Protein AF-A0A7J3ELY0-F1 (afdb_monomer_lite)

Secondary structure (DSSP, 8-state):
---S----EEEEEEEETTEEEEEEEETTT-PEEPTTTS-HHHHS-SSSPPP-SPPSS-EESSHHHHHHHHHHHHS-TTS--------------------

pLDDT: mean 81.18, std 20.11, range [32.66, 97.5]

Foldseek 3Di:
DDPDDFFAWEWDWDQDPNDIDIWIAGPVQRKTDAVVVDVRCQAHNPDDGHDGDDDPDDIHNDPVRSVVVVVVVVDPPPDDDDDDDDDDDDDDDDDDDDD

Structure (mmCIF, N/CA/C/O backbone):
data_AF-A0A7J3ELY0-F1
#
_entry.id   AF-A0A7J3ELY0-F1
#
loop_
_atom_site.group_PDB
_atom_site.id
_atom_site.type_symbol
_atom_site.label_atom_id
_atom_site.label_alt_id
_atom_site.label_comp_id
_atom_site.label_asym_id
_atom_site.label_entity_id
_atom_site.label_seq_id
_atom_site.pdbx_PDB_ins_code
_atom_site.Cartn_x
_atom_site.Cartn_y
_atom_site.Cartn_z
_atom_site.occupancy
_atom_site.B_iso_or_equiv
_atom_site.auth_seq_id
_atom_site.auth_comp_id
_atom_site.auth_asym_id
_atom_site.auth_atom_id
_atom_site.pdbx_PDB_model_num
ATOM 1 N N . MET A 1 1 ? -7.434 11.953 25.163 1.00 47.00 1 MET A N 1
ATOM 2 C CA . MET A 1 1 ? -7.489 11.329 23.825 1.00 47.00 1 MET A CA 1
ATOM 3 C C . MET A 1 1 ? -6.781 12.276 22.882 1.00 47.00 1 MET A C 1
ATOM 5 O O . MET A 1 1 ? -7.169 13.436 22.837 1.00 47.00 1 MET A O 1
ATOM 9 N N . SER A 1 2 ? -5.698 11.841 22.242 1.00 56.28 2 SER A N 1
A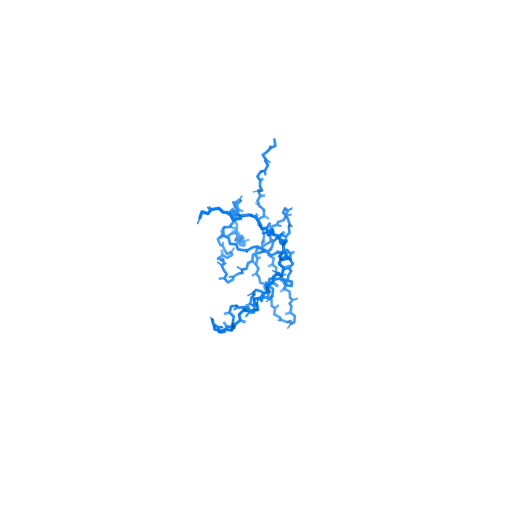TOM 10 C CA . SER A 1 2 ? -5.098 12.628 21.165 1.00 56.28 2 SER A CA 1
ATOM 11 C C . SER A 1 2 ? -5.997 12.441 19.929 1.00 56.28 2 SER A C 1
ATOM 13 O O . SER A 1 2 ? -6.494 11.341 19.700 1.00 56.28 2 SER A O 1
ATOM 15 N N . LEU A 1 3 ? -6.299 13.515 19.196 1.00 75.62 3 LEU A N 1
ATOM 16 C CA . LEU A 1 3 ? -7.091 13.469 17.953 1.00 75.62 3 LEU A CA 1
ATOM 17 C C . LEU A 1 3 ? -6.220 13.089 16.741 1.00 75.62 3 LEU A C 1
ATOM 19 O O . LEU A 1 3 ? -6.620 13.289 15.597 1.00 75.62 3 LEU A O 1
ATOM 23 N N . PHE A 1 4 ? -5.004 12.598 16.988 1.00 83.50 4 PHE A N 1
ATOM 24 C CA . PHE A 1 4 ? -4.037 12.295 15.948 1.00 83.50 4 PHE A CA 1
ATOM 25 C C . PHE A 1 4 ? -4.172 10.838 15.523 1.00 83.50 4 PHE A C 1
ATOM 27 O O . PHE A 1 4 ? -4.379 9.944 16.343 1.00 83.50 4 PHE A O 1
ATOM 34 N N . TRP A 1 5 ? -4.069 10.605 14.219 1.00 89.75 5 TRP A N 1
ATOM 35 C CA . TRP A 1 5 ? -4.062 9.260 13.670 1.00 89.75 5 TRP A CA 1
ATOM 36 C C . TRP A 1 5 ? -2.735 8.563 14.004 1.00 89.75 5 TRP A C 1
ATOM 38 O O . TRP A 1 5 ? -1.661 9.051 13.655 1.00 89.75 5 TRP A O 1
ATOM 48 N N . GLU A 1 6 ? -2.827 7.418 14.681 1.00 91.25 6 GLU A N 1
ATOM 49 C CA . GLU A 1 6 ? -1.697 6.568 15.068 1.00 91.25 6 GLU A CA 1
ATOM 50 C C . GLU A 1 6 ? -1.734 5.258 14.259 1.00 91.25 6 GLU A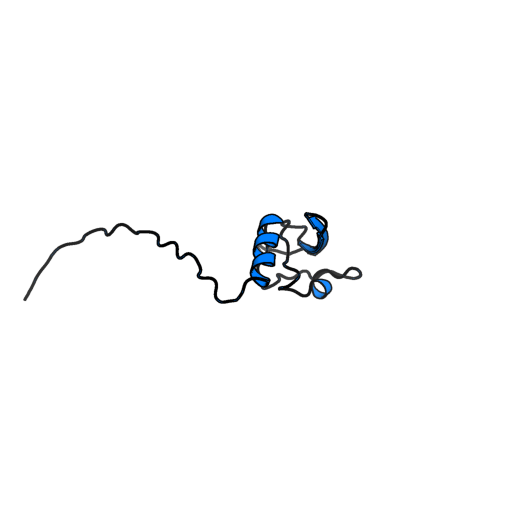 C 1
ATOM 52 O O . GLU A 1 6 ? -2.414 4.304 14.659 1.00 91.25 6 GLU A O 1
ATOM 57 N N . PRO A 1 7 ? -1.045 5.186 13.105 1.00 92.38 7 PRO A N 1
ATOM 58 C CA . PRO A 1 7 ? -1.120 4.025 12.231 1.00 92.38 7 PRO A CA 1
ATOM 59 C C . PRO A 1 7 ? -0.459 2.786 12.837 1.00 92.38 7 PRO A C 1
ATOM 61 O O . PRO A 1 7 ? 0.530 2.849 13.573 1.00 92.38 7 PRO A O 1
ATOM 64 N N . ARG A 1 8 ? -0.987 1.622 12.459 1.00 94.56 8 ARG A N 1
ATOM 65 C CA . ARG A 1 8 ? -0.500 0.295 12.839 1.00 94.56 8 ARG A CA 1
ATOM 66 C C . ARG A 1 8 ? -0.280 -0.547 11.593 1.00 94.56 8 ARG A C 1
ATOM 68 O O . ARG A 1 8 ? -1.137 -1.350 11.215 1.00 94.56 8 ARG A O 1
ATOM 75 N N . TRP A 1 9 ? 0.868 -0.346 10.957 1.00 96.06 9 TRP A N 1
ATOM 76 C CA . TRP A 1 9 ? 1.219 -1.027 9.717 1.00 96.06 9 TRP A CA 1
ATOM 77 C C . TRP A 1 9 ? 1.470 -2.524 9.933 1.00 96.06 9 TRP A C 1
ATOM 79 O O . TRP A 1 9 ? 2.118 -2.927 10.896 1.00 96.06 9 TRP A O 1
ATOM 89 N N . ARG A 1 10 ? 0.981 -3.351 9.009 1.00 95.44 10 ARG A N 1
ATOM 90 C CA . ARG A 1 10 ? 1.316 -4.774 8.893 1.00 95.44 10 ARG A CA 1
ATOM 91 C C . ARG A 1 10 ? 1.566 -5.131 7.436 1.00 95.44 10 ARG A C 1
ATOM 93 O O . ARG A 1 10 ? 0.960 -4.540 6.544 1.00 95.44 10 ARG A O 1
ATOM 100 N N . ARG A 1 11 ? 2.361 -6.170 7.195 1.00 96.12 11 ARG A N 1
ATOM 101 C CA . ARG A 1 11 ? 2.532 -6.720 5.849 1.00 96.12 11 ARG A CA 1
ATOM 102 C C . ARG A 1 11 ? 1.278 -7.457 5.381 1.00 96.12 11 ARG A C 1
ATOM 104 O O . ARG A 1 11 ? 0.709 -8.267 6.114 1.00 96.12 11 ARG A O 1
ATOM 111 N N . ALA A 1 12 ? 0.845 -7.170 4.163 1.00 94.94 12 ALA A N 1
ATOM 112 C CA . ALA A 1 12 ? -0.296 -7.797 3.519 1.00 94.94 12 ALA A CA 1
ATOM 113 C C . ALA A 1 12 ? 0.062 -8.174 2.079 1.00 94.94 12 ALA A C 1
ATOM 115 O O . ALA A 1 12 ? 0.759 -7.430 1.389 1.00 94.94 12 ALA A O 1
ATOM 116 N N . SER A 1 13 ? -0.430 -9.326 1.634 1.00 95.44 13 SER A N 1
ATOM 117 C CA . SER A 1 13 ? -0.300 -9.791 0.259 1.00 95.44 13 SER A CA 1
ATOM 118 C C . SER A 1 13 ? -1.681 -9.978 -0.358 1.00 95.44 13 SER A C 1
ATOM 120 O O . SER A 1 13 ? -2.585 -10.547 0.254 1.00 95.44 13 SER A O 1
ATOM 122 N N . PHE A 1 14 ? -1.842 -9.486 -1.581 1.00 94.75 14 PHE A N 1
ATOM 123 C CA . PHE A 1 14 ? -3.079 -9.573 -2.347 1.00 94.75 14 PHE A CA 1
ATOM 124 C C . PHE A 1 14 ? -2.791 -10.269 -3.670 1.00 94.75 14 PHE A C 1
ATOM 126 O O . PHE A 1 14 ? -1.835 -9.913 -4.351 1.00 94.75 14 PHE A O 1
ATOM 133 N N . ASN A 1 15 ? -3.606 -11.256 -4.035 1.00 94.50 15 ASN A N 1
ATOM 134 C CA . ASN A 1 15 ? -3.536 -11.891 -5.347 1.00 94.50 15 ASN A CA 1
ATOM 135 C C . ASN A 1 15 ? -4.597 -11.259 -6.251 1.00 94.50 15 ASN A C 1
ATOM 137 O O . ASN A 1 15 ? -5.788 -11.352 -5.956 1.00 94.50 15 ASN A O 1
ATOM 141 N N . VAL A 1 16 ? -4.154 -10.602 -7.319 1.00 90.94 16 VAL A N 1
ATOM 142 C CA . VAL A 1 16 ? -5.015 -9.971 -8.322 1.00 90.94 16 VAL A CA 1
ATOM 143 C C . VAL A 1 16 ? -4.598 -10.498 -9.683 1.00 90.94 16 VAL A C 1
ATOM 145 O O . VAL A 1 16 ? -3.461 -10.286 -10.097 1.00 90.94 16 VAL A O 1
ATOM 148 N N . ASP A 1 17 ? -5.502 -11.200 -10.365 1.00 88.69 17 ASP A N 1
ATOM 149 C CA . ASP A 1 17 ? -5.284 -11.735 -11.716 1.00 88.69 17 ASP A CA 1
ATOM 150 C C . ASP A 1 17 ? -3.973 -12.541 -11.868 1.00 88.69 17 ASP A C 1
ATOM 152 O O . ASP A 1 17 ? -3.310 -12.505 -12.903 1.00 88.69 17 ASP A O 1
ATOM 156 N N . GLY A 1 18 ? -3.573 -13.266 -10.814 1.00 89.81 18 GLY A N 1
ATOM 157 C CA . GLY A 1 18 ? -2.349 -14.076 -10.788 1.00 89.81 18 GLY A CA 1
ATOM 158 C C . GLY A 1 18 ? -1.078 -13.319 -10.388 1.00 89.81 18 GLY A C 1
ATOM 159 O O . GLY A 1 18 ? -0.019 -13.935 -10.271 1.00 89.81 18 GLY A O 1
ATOM 160 N N . VAL A 1 19 ? -1.163 -12.012 -10.129 1.00 88.50 19 VAL A N 1
ATOM 161 C CA . VAL A 1 19 ? -0.061 -11.190 -9.618 1.00 88.50 19 VAL A CA 1
ATOM 162 C C . VAL A 1 19 ? -0.205 -11.022 -8.110 1.00 88.50 19 VAL A C 1
ATOM 164 O O . VAL A 1 19 ? -1.253 -10.612 -7.610 1.00 88.50 19 VAL A O 1
ATOM 167 N N . ILE A 1 20 ? 0.868 -11.313 -7.373 1.00 93.94 20 ILE A N 1
ATOM 168 C CA . ILE A 1 20 ? 0.923 -11.093 -5.926 1.00 93.94 20 ILE A CA 1
ATOM 169 C C . ILE A 1 20 ? 1.483 -9.697 -5.663 1.00 93.94 20 ILE A C 1
ATOM 171 O O . ILE A 1 20 ? 2.634 -9.407 -5.985 1.00 93.94 20 ILE A O 1
ATOM 175 N N . ILE A 1 21 ? 0.671 -8.846 -5.047 1.00 94.06 21 ILE A N 1
ATOM 176 C CA . ILE A 1 21 ? 1.056 -7.512 -4.594 1.00 94.06 21 ILE A CA 1
ATOM 177 C C . ILE A 1 21 ? 1.295 -7.586 -3.093 1.00 94.06 21 ILE A C 1
ATOM 179 O O . ILE A 1 21 ? 0.358 -7.794 -2.323 1.00 94.06 21 ILE A O 1
ATOM 183 N N . GLU A 1 22 ? 2.545 -7.408 -2.680 1.00 95.75 22 GLU A N 1
ATOM 184 C CA . GLU A 1 22 ? 2.909 -7.257 -1.273 1.00 95.75 22 GLU A CA 1
ATOM 185 C C . GLU A 1 22 ? 3.018 -5.771 -0.917 1.00 95.75 22 GLU A C 1
ATOM 187 O O . GLU A 1 22 ? 3.673 -5.001 -1.619 1.00 95.75 22 GLU A O 1
ATOM 192 N N . THR A 1 23 ? 2.356 -5.356 0.161 1.00 96.38 23 THR A N 1
ATOM 193 C CA . THR A 1 23 ? 2.384 -3.975 0.653 1.00 96.38 23 THR A CA 1
ATOM 194 C C . THR A 1 23 ? 2.116 -3.896 2.162 1.00 96.38 23 THR A C 1
ATOM 196 O O . THR A 1 23 ? 1.895 -4.911 2.825 1.00 96.38 23 THR A O 1
ATOM 199 N N . CYS A 1 24 ? 2.139 -2.687 2.720 1.00 96.69 24 CYS A N 1
ATOM 200 C CA . CYS A 1 24 ? 1.732 -2.399 4.088 1.00 96.69 24 CYS A CA 1
ATOM 201 C C . CYS A 1 24 ? 0.256 -1.979 4.155 1.00 96.69 24 CYS A C 1
ATOM 203 O O . CYS A 1 24 ? -0.199 -1.141 3.375 1.00 96.69 24 CYS A O 1
ATOM 205 N N . LEU A 1 25 ? -0.462 -2.537 5.127 1.00 96.50 25 LEU A N 1
ATOM 206 C CA . LEU A 1 25 ? -1.835 -2.206 5.505 1.00 96.50 25 LEU A CA 1
ATOM 207 C C . LEU A 1 25 ? -1.824 -1.593 6.906 1.00 96.50 25 LEU A C 1
ATOM 209 O O . LEU A 1 25 ? -1.306 -2.217 7.833 1.00 96.50 25 LEU A O 1
ATOM 213 N N . ASP A 1 26 ? -2.415 -0.418 7.087 1.00 96.19 26 ASP A N 1
ATOM 214 C CA . ASP A 1 26 ? -2.703 0.113 8.416 1.00 96.19 26 ASP A CA 1
ATOM 215 C C . ASP A 1 26 ? -3.920 -0.607 8.997 1.00 96.19 26 ASP A C 1
ATOM 217 O O . ASP A 1 26 ? -5.037 -0.462 8.517 1.00 96.19 26 ASP A O 1
ATOM 221 N N . THR A 1 27 ? -3.723 -1.363 10.069 1.00 94.44 27 THR A N 1
ATOM 222 C CA . THR A 1 27 ? -4.795 -2.116 10.733 1.00 94.44 27 THR A CA 1
ATOM 223 C C . THR A 1 27 ? -5.798 -1.242 11.490 1.00 94.44 27 THR A C 1
ATOM 225 O O . THR A 1 27 ? -6.857 -1.742 11.863 1.00 94.44 27 THR A O 1
ATOM 228 N N . SER A 1 28 ? -5.502 0.042 11.719 1.00 93.44 28 SER A N 1
ATOM 229 C CA . SER A 1 28 ? -6.428 0.967 12.386 1.00 93.44 28 SER A CA 1
ATOM 230 C C . SER A 1 28 ? -7.465 1.578 11.436 1.00 93.44 28 SER A C 1
ATOM 232 O O . SER A 1 28 ? -8.605 1.795 11.840 1.00 93.44 28 SER A O 1
ATOM 234 N N . THR A 1 29 ? -7.099 1.799 10.170 1.00 94.06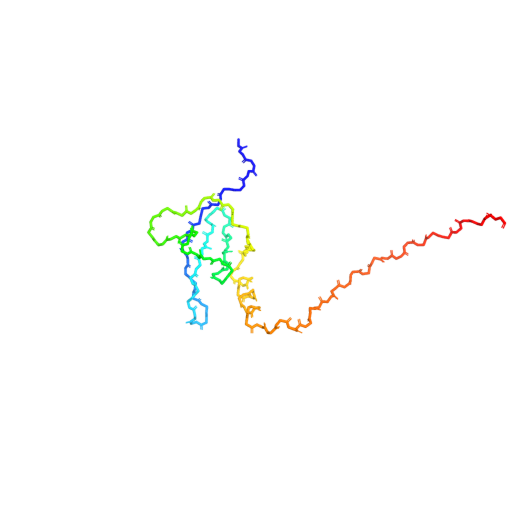 29 THR A N 1
ATOM 235 C CA . THR A 1 29 ? -7.954 2.451 9.158 1.00 94.06 29 THR A CA 1
ATOM 236 C C . THR A 1 29 ? -8.223 1.592 7.921 1.00 94.06 29 THR A C 1
ATOM 238 O O . THR A 1 29 ? -9.068 1.944 7.104 1.00 94.06 29 THR A O 1
ATOM 241 N N . ASN A 1 30 ? -7.528 0.462 7.779 1.00 94.94 30 ASN A N 1
ATOM 242 C CA . ASN A 1 30 ? -7.446 -0.366 6.572 1.00 94.94 30 ASN A CA 1
ATOM 243 C C . ASN A 1 30 ? -6.865 0.341 5.336 1.00 94.94 30 ASN A C 1
ATOM 245 O O . ASN A 1 30 ? -7.052 -0.125 4.214 1.00 94.94 30 ASN A O 1
ATOM 249 N N . LEU A 1 31 ? -6.119 1.431 5.527 1.00 96.69 31 LEU A N 1
ATOM 250 C CA . LEU A 1 31 ? -5.427 2.108 4.436 1.00 96.69 31 LEU A CA 1
ATOM 251 C C . LEU A 1 31 ? -4.219 1.301 3.946 1.00 96.69 31 LEU A C 1
ATOM 253 O O . LEU A 1 31 ? -3.457 0.732 4.728 1.00 96.69 31 LEU A O 1
ATOM 257 N N . LEU A 1 32 ? -4.027 1.288 2.632 1.00 97.50 32 LEU A N 1
ATOM 258 C CA . LEU A 1 32 ? -2.941 0.603 1.942 1.00 97.50 32 LEU A CA 1
ATOM 259 C C . LEU A 1 32 ? -1.871 1.592 1.485 1.00 97.50 32 LEU A C 1
ATOM 261 O O . LEU A 1 32 ? -2.172 2.716 1.080 1.00 97.50 32 LEU A O 1
ATOM 265 N N . LEU A 1 33 ? -0.621 1.136 1.478 1.00 96.81 33 LEU A N 1
ATOM 266 C CA . LEU A 1 33 ? 0.501 1.855 0.883 1.00 96.81 33 LEU A CA 1
ATOM 267 C C . LEU A 1 33 ? 0.774 1.393 -0.554 1.00 96.81 33 LEU A C 1
ATOM 269 O O . LEU A 1 33 ? 0.488 0.256 -0.932 1.00 96.81 33 LEU A O 1
ATOM 273 N N . CYS A 1 34 ? 1.368 2.274 -1.360 1.00 96.31 34 CYS A N 1
ATOM 274 C CA . CYS A 1 34 ? 1.916 1.889 -2.658 1.00 96.31 34 CYS A CA 1
ATOM 275 C C . CYS A 1 34 ? 3.365 1.393 -2.495 1.00 96.31 34 CYS A C 1
ATOM 277 O O . CYS A 1 34 ? 4.218 2.183 -2.079 1.00 96.31 34 CYS A O 1
ATOM 279 N N . PRO A 1 35 ? 3.678 0.135 -2.867 1.00 95.19 35 PRO A N 1
ATOM 280 C CA . PRO A 1 35 ? 5.022 -0.429 -2.716 1.00 95.19 35 PRO A CA 1
ATOM 281 C C . PRO A 1 35 ? 6.064 0.162 -3.678 1.00 95.19 35 PRO A C 1
ATOM 283 O O . PRO A 1 35 ? 7.255 -0.069 -3.508 1.00 95.19 35 PRO A O 1
ATOM 286 N N . VAL A 1 36 ? 5.635 0.932 -4.684 1.00 94.44 36 VAL A N 1
ATOM 287 C CA . VAL A 1 36 ? 6.531 1.652 -5.606 1.00 94.44 36 VAL A CA 1
ATOM 288 C C . VAL A 1 36 ? 6.900 3.033 -5.052 1.00 94.44 36 VAL A C 1
ATOM 290 O O . VAL A 1 36 ? 8.030 3.486 -5.209 1.00 94.44 36 VAL A O 1
ATOM 293 N N . CYS A 1 37 ? 5.962 3.703 -4.377 1.00 94.25 37 CYS A N 1
ATOM 294 C CA . CYS A 1 37 ? 6.171 5.034 -3.797 1.00 94.25 37 CYS A CA 1
ATOM 295 C C . CYS A 1 37 ? 6.917 5.009 -2.456 1.00 94.25 37 CYS A C 1
ATOM 297 O O . CYS A 1 37 ? 7.481 6.029 -2.052 1.00 94.25 37 CYS A O 1
ATOM 299 N N . VAL A 1 38 ? 6.861 3.882 -1.742 1.00 93.88 38 VAL A N 1
ATOM 300 C CA . VAL A 1 38 ? 7.377 3.719 -0.378 1.00 93.88 38 VAL A CA 1
ATOM 301 C C . VAL A 1 38 ? 8.151 2.416 -0.268 1.00 93.88 38 VAL A C 1
ATOM 303 O O . VAL A 1 38 ? 7.696 1.373 -0.729 1.00 93.88 38 VAL A O 1
ATOM 306 N N . ARG A 1 39 ? 9.290 2.457 0.428 1.00 93.56 39 ARG A N 1
ATOM 307 C CA . ARG A 1 39 ? 10.034 1.256 0.817 1.00 93.56 39 ARG A CA 1
ATOM 308 C C . ARG A 1 39 ? 9.290 0.534 1.943 1.00 93.56 39 ARG A C 1
ATOM 310 O O . ARG A 1 39 ? 9.454 0.859 3.115 1.00 93.56 39 ARG A O 1
ATOM 317 N N . ILE A 1 40 ? 8.450 -0.436 1.587 1.00 94.44 40 ILE A N 1
ATOM 318 C CA . ILE A 1 40 ? 7.574 -1.151 2.536 1.00 94.44 40 ILE A CA 1
ATOM 319 C C . ILE A 1 40 ? 8.336 -1.936 3.613 1.00 94.44 40 ILE A C 1
ATOM 321 O O . ILE A 1 40 ? 7.805 -2.147 4.700 1.00 94.44 40 ILE A O 1
ATOM 325 N N . ASP A 1 41 ? 9.586 -2.323 3.352 1.00 93.62 41 ASP A N 1
ATOM 326 C CA . ASP A 1 41 ? 10.457 -2.981 4.335 1.00 93.62 41 ASP A CA 1
ATOM 327 C C . ASP A 1 41 ? 10.870 -2.063 5.485 1.00 93.62 41 ASP A C 1
ATOM 329 O O . ASP A 1 41 ? 11.097 -2.546 6.587 1.00 93.62 41 ASP A O 1
ATOM 333 N N . GLU A 1 42 ? 10.889 -0.747 5.271 1.00 93.25 42 GLU A N 1
ATOM 334 C CA . GLU A 1 42 ? 11.169 0.230 6.330 1.00 93.25 42 GLU A CA 1
ATOM 335 C C . GLU A 1 42 ? 9.918 0.554 7.156 1.00 93.25 42 GLU A C 1
ATOM 337 O O . GLU A 1 42 ? 10.020 0.969 8.308 1.00 93.25 42 GLU A O 1
ATOM 342 N N . VAL A 1 43 ? 8.728 0.373 6.575 1.00 94.75 43 VAL A N 1
ATOM 343 C CA . VAL A 1 43 ? 7.453 0.717 7.220 1.00 94.75 43 VAL A CA 1
ATOM 344 C C . VAL A 1 43 ? 6.863 -0.469 7.976 1.00 94.75 43 VAL A C 1
ATOM 346 O O . VAL A 1 43 ? 6.487 -0.333 9.138 1.00 94.75 43 VAL A O 1
ATOM 349 N N . CYS A 1 44 ? 6.761 -1.627 7.326 1.00 94.50 44 CYS A N 1
ATOM 350 C CA . CYS A 1 44 ? 6.229 -2.850 7.917 1.00 94.50 44 CYS A CA 1
ATOM 351 C C . CYS A 1 44 ? 7.149 -4.040 7.601 1.00 94.50 44 CYS A C 1
ATOM 353 O O . CYS A 1 44 ? 6.822 -4.871 6.742 1.00 94.50 44 CYS A O 1
ATOM 355 N N . PRO A 1 45 ? 8.332 -4.128 8.236 1.00 93.00 45 PRO A N 1
ATOM 356 C CA . PRO A 1 45 ? 9.250 -5.240 8.017 1.00 93.00 45 PRO A CA 1
ATOM 357 C C . PRO A 1 45 ? 8.582 -6.583 8.354 1.00 93.00 45 PRO A C 1
ATOM 359 O O . PRO A 1 45 ? 7.635 -6.651 9.138 1.00 93.00 45 PRO A O 1
ATOM 362 N N . ARG A 1 46 ? 9.063 -7.671 7.737 1.00 89.50 46 ARG A N 1
ATOM 363 C CA . ARG A 1 46 ? 8.565 -9.035 8.015 1.00 89.50 46 ARG A CA 1
ATOM 364 C C . ARG A 1 46 ? 8.860 -9.479 9.448 1.00 89.50 46 ARG A C 1
ATOM 366 O O . ARG A 1 46 ? 8.064 -10.201 10.037 1.00 89.50 46 ARG A O 1
ATOM 373 N N . GLU A 1 47 ? 9.994 -9.040 9.977 1.00 84.50 47 GLU A N 1
ATOM 374 C CA . GLU A 1 47 ? 10.455 -9.310 11.333 1.00 84.50 47 GLU A CA 1
ATOM 375 C C . GLU A 1 47 ? 10.832 -7.984 11.999 1.00 84.50 47 GLU A C 1
ATOM 377 O O . GLU A 1 47 ? 11.417 -7.110 11.360 1.00 84.50 47 GLU A O 1
ATOM 382 N N . GLY A 1 48 ? 10.501 -7.832 13.281 1.00 8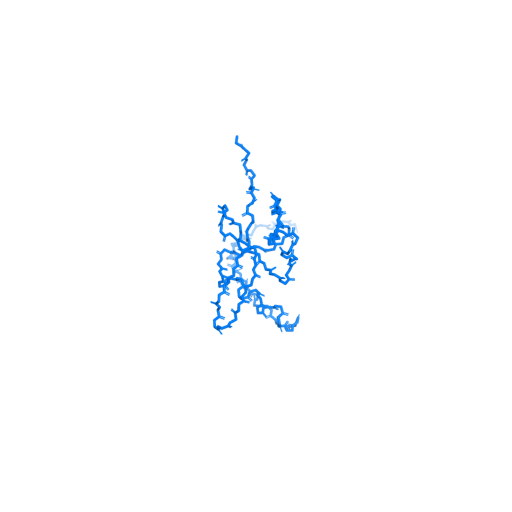2.31 48 GLY A N 1
ATOM 383 C CA . GLY A 1 48 ? 10.732 -6.597 14.031 1.00 82.31 48 GLY A CA 1
ATOM 384 C C . GLY A 1 48 ? 9.506 -5.687 14.117 1.00 82.31 48 GLY A C 1
ATOM 385 O O . GLY A 1 48 ? 8.381 -6.073 13.793 1.00 82.31 48 GLY A O 1
ATOM 386 N N . GLU A 1 49 ? 9.719 -4.476 14.628 1.00 84.94 49 GLU A N 1
ATOM 387 C CA . GLU A 1 49 ? 8.636 -3.526 14.872 1.00 84.94 49 GLU A CA 1
ATOM 388 C C . GLU A 1 49 ? 8.309 -2.717 13.620 1.00 84.94 49 GLU A C 1
ATOM 390 O O . GLU A 1 49 ? 9.181 -2.149 12.965 1.00 84.94 49 GLU A O 1
ATOM 395 N N . SER A 1 50 ? 7.017 -2.649 13.305 1.00 90.50 50 SER A N 1
ATOM 396 C CA . SER A 1 50 ? 6.522 -1.743 12.277 1.00 90.50 50 SER A CA 1
ATOM 397 C C . SER A 1 50 ? 6.525 -0.307 12.777 1.00 90.50 50 SER A C 1
ATOM 399 O O . SER A 1 50 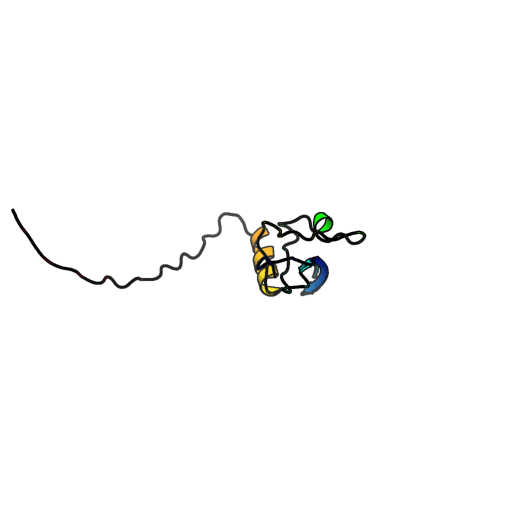? 6.334 -0.026 13.964 1.00 90.50 50 SER A O 1
ATOM 401 N N . LEU A 1 51 ? 6.704 0.607 11.835 1.00 89.62 51 LEU A N 1
ATOM 402 C CA . LEU A 1 51 ? 6.661 2.032 12.077 1.00 89.62 51 LEU A CA 1
ATOM 403 C C . LEU A 1 51 ? 5.292 2.431 12.661 1.00 89.62 51 LEU A C 1
ATOM 405 O O . LEU A 1 51 ? 4.262 1.870 12.296 1.00 89.62 51 LEU A O 1
ATOM 409 N N . ARG A 1 52 ? 5.262 3.407 13.570 1.00 86.00 52 ARG A N 1
ATOM 410 C CA . ARG A 1 52 ? 4.010 3.920 14.172 1.00 86.00 52 ARG A CA 1
ATOM 411 C C . ARG A 1 52 ? 3.693 5.363 13.791 1.00 86.00 52 ARG A C 1
ATOM 413 O O . ARG A 1 52 ? 2.809 5.978 14.373 1.00 86.00 52 ARG A O 1
ATOM 420 N N . GLN A 1 53 ? 4.432 5.910 12.830 1.00 85.50 53 GLN A N 1
ATOM 421 C CA . GLN A 1 53 ? 4.240 7.273 12.346 1.00 85.50 53 GLN A CA 1
ATOM 422 C C . GLN A 1 53 ? 3.498 7.289 11.011 1.00 85.50 53 GLN A C 1
ATOM 424 O O . GLN A 1 53 ? 3.507 6.312 10.251 1.00 85.50 53 GLN A O 1
ATOM 429 N N . VAL A 1 54 ? 2.876 8.432 10.733 1.00 87.38 54 VAL A N 1
ATOM 430 C CA . VAL A 1 54 ? 2.244 8.722 9.448 1.00 87.38 54 VAL A CA 1
ATOM 431 C C . VAL A 1 54 ? 3.313 8.759 8.358 1.00 87.38 54 VAL A C 1
ATOM 433 O O . VAL A 1 54 ? 4.356 9.394 8.511 1.00 87.38 54 VAL A O 1
ATOM 436 N N . VAL A 1 55 ? 3.056 8.058 7.257 1.00 90.31 55 VAL A N 1
ATOM 437 C CA . VAL A 1 55 ? 3.914 8.089 6.072 1.00 90.31 55 VAL A CA 1
ATOM 438 C C . VAL A 1 55 ? 3.458 9.246 5.191 1.00 90.31 55 VAL A C 1
ATOM 440 O O . VAL A 1 55 ? 2.294 9.294 4.804 1.00 90.31 55 VAL A O 1
ATOM 443 N N . ASP A 1 56 ? 4.368 10.158 4.849 1.00 91.06 56 ASP A N 1
ATOM 444 C CA . ASP A 1 56 ? 4.088 11.313 3.982 1.00 91.06 56 ASP A CA 1
ATOM 445 C C . ASP A 1 56 ? 4.037 10.915 2.494 1.00 91.06 56 ASP A C 1
ATOM 447 O O . ASP A 1 56 ? 4.852 11.327 1.663 1.00 91.06 56 ASP A O 1
ATOM 451 N N . LYS A 1 57 ? 3.126 9.995 2.166 1.00 92.62 57 LYS A N 1
ATOM 452 C CA . LYS A 1 57 ? 2.842 9.513 0.810 1.00 92.62 57 LYS A CA 1
ATOM 453 C C . LYS A 1 57 ? 1.352 9.203 0.661 1.00 92.62 57 LYS A C 1
ATOM 455 O O . LYS A 1 57 ? 0.681 8.967 1.663 1.00 92.62 57 LYS A O 1
ATOM 460 N N . PRO A 1 58 ? 0.834 9.163 -0.582 1.00 92.69 58 PRO A N 1
ATOM 461 C CA . PRO A 1 58 ? -0.549 8.784 -0.827 1.00 92.69 58 PRO A CA 1
ATOM 462 C C . PRO A 1 58 ? -0.890 7.417 -0.229 1.00 92.69 58 PRO A C 1
ATOM 464 O O . PRO A 1 58 ? -0.122 6.458 -0.351 1.00 92.69 58 PRO A O 1
ATOM 467 N N . LEU A 1 59 ? -2.068 7.357 0.382 1.00 95.50 59 LEU A N 1
ATOM 468 C CA . LEU A 1 59 ? -2.663 6.166 0.972 1.00 95.50 59 LEU A CA 1
ATOM 469 C C . LEU A 1 59 ? -3.928 5.808 0.202 1.00 95.50 59 LEU A C 1
ATOM 471 O O . LEU A 1 59 ? -4.598 6.687 -0.340 1.00 95.50 59 LEU A O 1
ATOM 475 N N . PHE A 1 60 ? -4.265 4.524 0.176 1.00 97.19 60 PHE A N 1
ATOM 476 C CA . PHE A 1 60 ? -5.352 4.005 -0.650 1.00 97.19 60 PHE A CA 1
ATOM 477 C C . PHE A 1 60 ? -6.386 3.300 0.217 1.00 97.19 60 PHE A C 1
ATOM 479 O O . PHE A 1 60 ? -6.037 2.449 1.032 1.00 97.19 60 PHE A O 1
ATOM 486 N N . PHE A 1 61 ? -7.658 3.657 0.045 1.00 95.12 61 PHE A N 1
ATOM 487 C CA . PHE A 1 61 ? -8.759 3.077 0.817 1.00 95.12 61 PHE A CA 1
ATOM 488 C C . PHE A 1 61 ? -9.141 1.679 0.324 1.00 95.12 61 PHE A C 1
ATOM 490 O O . PHE A 1 61 ? -9.597 0.844 1.101 1.00 95.12 61 PHE A O 1
ATOM 497 N N . SER A 1 62 ? -8.934 1.406 -0.965 1.00 95.31 62 SER A N 1
ATOM 498 C CA . SER A 1 62 ? -9.214 0.109 -1.566 1.00 95.31 62 SER A CA 1
ATOM 499 C C . SER A 1 62 ? -8.043 -0.420 -2.391 1.00 95.31 62 SER A C 1
ATOM 501 O O . SER A 1 62 ? -7.185 0.325 -2.873 1.00 95.31 62 SER A O 1
ATOM 503 N N . LEU A 1 63 ? -8.038 -1.738 -2.600 1.00 94.94 63 LEU A N 1
ATOM 504 C CA . LEU A 1 63 ? -7.093 -2.388 -3.506 1.00 94.94 63 LEU A CA 1
ATOM 505 C C . LEU A 1 63 ? -7.261 -1.879 -4.946 1.00 94.94 63 LEU A C 1
ATOM 507 O O . LEU A 1 63 ? -6.276 -1.722 -5.659 1.00 94.94 63 LEU A O 1
ATOM 511 N N . THR A 1 64 ? -8.491 -1.571 -5.358 1.00 95.12 64 THR A N 1
ATOM 512 C CA . THR A 1 64 ? -8.798 -1.009 -6.678 1.00 95.12 64 THR A CA 1
ATOM 513 C C . THR A 1 64 ? -8.113 0.343 -6.892 1.00 95.12 64 THR A C 1
ATOM 515 O O . THR A 1 64 ? -7.487 0.547 -7.933 1.00 95.12 64 THR A O 1
ATOM 518 N N . ASP A 1 65 ? -8.154 1.237 -5.899 1.00 95.19 65 ASP A N 1
ATOM 519 C CA . ASP A 1 65 ? -7.482 2.545 -5.971 1.00 95.19 65 ASP A CA 1
ATOM 520 C C . ASP A 1 65 ? -5.964 2.378 -6.081 1.00 95.19 65 ASP A C 1
ATOM 522 O O . ASP A 1 65 ? -5.313 3.013 -6.916 1.00 95.19 65 ASP A O 1
ATOM 526 N N . LEU A 1 66 ? -5.407 1.460 -5.282 1.00 95.81 66 LEU A N 1
ATOM 527 C CA . LEU A 1 66 ? -3.992 1.110 -5.336 1.00 95.81 66 LEU A CA 1
ATOM 528 C C . LEU A 1 66 ? -3.601 0.567 -6.719 1.00 95.81 66 LEU A C 1
ATOM 530 O O . LEU A 1 66 ? -2.572 0.962 -7.260 1.00 95.81 66 LEU A O 1
ATOM 534 N N . LEU A 1 67 ? -4.414 -0.299 -7.327 1.00 94.38 67 LEU A N 1
ATOM 535 C CA . LEU A 1 67 ? -4.154 -0.852 -8.659 1.00 94.38 67 LEU A CA 1
ATOM 536 C C . LEU A 1 67 ? -4.167 0.224 -9.748 1.00 94.38 67 LEU A C 1
ATOM 538 O O . LEU A 1 67 ? -3.278 0.239 -10.603 1.00 94.38 67 LEU A O 1
ATOM 542 N N . TYR A 1 68 ? -5.140 1.139 -9.729 1.00 93.62 68 TYR A N 1
ATOM 543 C CA . TYR A 1 68 ? -5.167 2.259 -10.674 1.00 93.62 68 TYR A CA 1
ATOM 544 C C . TYR A 1 68 ? -3.937 3.154 -10.521 1.00 93.62 68 TYR A C 1
ATOM 546 O O . TYR A 1 68 ? -3.330 3.553 -11.519 1.00 93.62 68 TYR A O 1
ATOM 554 N N . HIS A 1 69 ? -3.518 3.408 -9.283 1.00 94.19 69 HIS A N 1
ATOM 555 C CA . HIS A 1 69 ? -2.294 4.145 -9.013 1.00 94.19 69 HIS A CA 1
ATOM 556 C C . HIS A 1 69 ? -1.043 3.393 -9.493 1.00 94.19 69 HIS A C 1
ATOM 558 O O . HIS A 1 69 ? -0.200 3.983 -10.166 1.00 94.19 69 HIS A O 1
ATOM 564 N N . LEU A 1 70 ? -0.935 2.087 -9.250 1.00 92.50 70 LEU A N 1
ATOM 565 C CA . LEU A 1 70 ? 0.186 1.273 -9.729 1.00 92.50 70 LEU A CA 1
ATOM 566 C C . LEU A 1 70 ? 0.311 1.304 -11.255 1.00 92.50 70 LEU A C 1
ATOM 568 O O . LEU A 1 70 ? 1.409 1.486 -11.781 1.00 92.50 70 LEU A O 1
ATOM 572 N N . ARG A 1 71 ? -0.813 1.215 -11.977 1.00 91.06 71 ARG A N 1
ATOM 573 C CA . ARG A 1 71 ? -0.835 1.356 -13.442 1.00 91.06 71 ARG A CA 1
ATOM 574 C C . ARG A 1 71 ? -0.294 2.715 -13.886 1.00 91.06 71 ARG A C 1
ATOM 576 O O . ARG A 1 71 ? 0.427 2.782 -14.879 1.00 91.06 71 ARG A O 1
ATOM 583 N N . SER A 1 72 ? -0.559 3.781 -13.129 1.00 90.69 72 SER A N 1
ATOM 584 C CA . SER A 1 72 ? -0.059 5.123 -13.452 1.00 90.69 72 SER A CA 1
ATOM 585 C C . SER A 1 72 ? 1.472 5.238 -13.444 1.00 90.69 72 SER A C 1
ATOM 587 O O . SER A 1 72 ? 2.007 6.025 -14.218 1.00 90.69 72 SER A O 1
ATOM 589 N N . HIS A 1 73 ? 2.192 4.412 -12.673 1.00 90.00 73 HIS A N 1
ATOM 590 C CA . HIS A 1 73 ? 3.662 4.377 -12.708 1.00 90.00 73 HIS A CA 1
ATOM 591 C C . HIS A 1 73 ? 4.227 3.827 -14.021 1.00 90.00 73 HIS A C 1
ATOM 593 O O . HIS A 1 73 ? 5.354 4.149 -14.382 1.00 90.00 73 HIS A O 1
ATOM 599 N N . THR A 1 74 ? 3.456 2.998 -14.730 1.00 84.38 74 THR A N 1
ATOM 600 C CA . THR A 1 74 ? 3.855 2.428 -16.028 1.00 84.38 74 THR A CA 1
ATOM 601 C C . THR A 1 74 ? 3.486 3.316 -17.215 1.00 84.38 74 THR A C 1
ATOM 603 O O . THR A 1 74 ? 3.958 3.091 -18.328 1.00 84.38 74 THR A O 1
ATOM 606 N N . MET A 1 75 ? 2.647 4.332 -16.995 1.00 77.88 75 MET A N 1
ATOM 607 C CA . MET A 1 75 ? 2.202 5.242 -18.045 1.00 77.88 75 MET A CA 1
ATOM 608 C C . MET A 1 75 ? 3.301 6.276 -18.345 1.00 77.88 75 MET A C 1
ATOM 610 O O . MET A 1 75 ? 3.883 6.832 -17.411 1.00 77.88 75 MET A O 1
ATOM 614 N N . PRO A 1 76 ? 3.570 6.604 -19.622 1.00 71.19 76 PRO A N 1
ATOM 615 C CA . PRO A 1 76 ? 4.484 7.686 -19.964 1.00 71.19 76 PRO A CA 1
ATOM 616 C C . PRO A 1 76 ? 3.991 9.003 -19.357 1.00 71.19 76 PRO A C 1
ATOM 618 O O . PRO A 1 76 ? 2.803 9.323 -19.431 1.00 71.19 76 PRO A O 1
ATOM 621 N N . SER A 1 77 ? 4.904 9.814 -18.829 1.00 60.62 77 SER A N 1
ATOM 622 C CA . SER A 1 77 ? 4.649 11.090 -18.138 1.00 60.62 77 SER A CA 1
ATOM 623 C C . SER A 1 77 ? 3.980 12.194 -18.990 1.00 60.62 77 SER A C 1
ATOM 625 O O . SER A 1 77 ? 3.867 13.329 -18.538 1.00 60.62 77 SER A O 1
ATOM 627 N N . GLY A 1 78 ? 3.503 11.879 -20.200 1.00 57.41 78 GLY A N 1
ATOM 628 C CA . GLY A 1 78 ? 2.894 12.808 -21.159 1.00 57.41 78 GLY A CA 1
ATOM 629 C C . GLY A 1 78 ? 1.418 12.559 -21.494 1.00 57.41 78 GLY A C 1
ATOM 630 O O . GLY A 1 78 ? 0.877 13.250 -22.358 1.00 57.41 78 GLY A O 1
ATOM 631 N N . VAL A 1 79 ? 0.740 11.594 -20.860 1.00 60.28 79 VAL A N 1
ATOM 632 C CA . VAL A 1 79 ? -0.692 11.359 -21.121 1.00 60.28 79 VAL A CA 1
ATOM 633 C C . VAL A 1 79 ? -1.516 12.484 -20.480 1.00 60.28 79 VAL A C 1
ATOM 635 O O . VAL A 1 79 ? -1.522 12.656 -19.261 1.00 60.28 79 VAL A O 1
ATOM 638 N N . LYS A 1 80 ? -2.174 13.290 -21.325 1.00 58.12 80 LYS A N 1
ATOM 639 C CA . LYS A 1 80 ? -2.959 14.473 -20.936 1.00 58.12 80 LYS A CA 1
ATOM 640 C C . LYS A 1 80 ? -3.991 14.116 -19.862 1.00 58.12 80 LYS A C 1
ATOM 642 O O . LYS A 1 80 ? -4.827 13.240 -20.064 1.00 58.12 80 LYS A O 1
ATOM 647 N N . ARG A 1 81 ? -3.946 14.828 -18.733 1.00 60.81 81 ARG A N 1
ATOM 648 C CA . ARG A 1 81 ? -4.967 14.740 -17.682 1.00 60.81 81 ARG A CA 1
ATOM 649 C C . ARG A 1 81 ? -6.265 15.365 -18.191 1.00 60.81 81 ARG A C 1
ATOM 651 O O . ARG A 1 81 ? -6.231 16.419 -18.825 1.00 60.81 81 ARG A O 1
ATOM 658 N N . ILE A 1 82 ? -7.394 14.728 -17.898 1.00 66.31 82 ILE A N 1
ATOM 659 C CA . ILE A 1 82 ? -8.718 15.300 -18.148 1.00 66.31 82 ILE A CA 1
ATOM 660 C C . ILE A 1 82 ? -8.910 16.434 -17.139 1.00 66.31 82 ILE A C 1
ATOM 662 O O . ILE A 1 82 ? -8.947 16.198 -15.933 1.00 66.31 82 ILE A O 1
ATOM 666 N N . ILE A 1 83 ? -8.976 17.668 -17.633 1.00 61.44 83 ILE A N 1
ATOM 667 C CA . ILE A 1 83 ? -9.309 18.837 -16.819 1.00 61.44 83 ILE A CA 1
ATOM 668 C C . ILE A 1 83 ? -10.833 18.899 -16.765 1.00 61.44 83 ILE A C 1
ATOM 670 O O . ILE A 1 83 ? -11.472 19.245 -17.755 1.00 61.44 83 ILE A O 1
ATOM 674 N N . VAL A 1 84 ? -11.414 18.545 -15.621 1.00 68.56 84 VAL A N 1
ATOM 675 C CA . VAL A 1 84 ? -12.837 18.775 -15.364 1.00 68.56 84 VAL A CA 1
ATOM 676 C C . VAL A 1 84 ? -12.968 20.216 -14.884 1.00 68.56 84 VAL A C 1
ATOM 678 O O . VAL A 1 84 ? -12.579 20.534 -1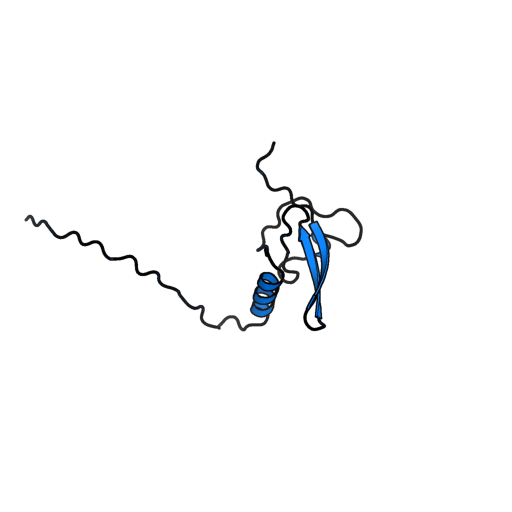3.763 1.00 68.56 84 VAL A O 1
ATOM 681 N N . ARG A 1 85 ? -13.446 21.107 -15.756 1.00 61.81 85 ARG A N 1
ATOM 682 C CA . ARG A 1 85 ? -13.857 22.455 -15.350 1.00 61.81 85 ARG A CA 1
ATOM 683 C C . ARG A 1 85 ? -15.269 22.354 -14.787 1.00 61.81 85 ARG A C 1
ATOM 685 O O . ARG A 1 85 ? -16.142 21.793 -15.441 1.00 61.81 85 ARG A O 1
ATOM 692 N N . ARG A 1 86 ? -15.467 22.847 -13.567 1.00 57.00 86 ARG A N 1
ATOM 693 C CA . ARG A 1 86 ? -16.799 23.089 -13.015 1.00 57.00 86 ARG A CA 1
ATOM 694 C C . ARG A 1 86 ? -17.195 24.484 -13.498 1.00 57.00 86 ARG A C 1
ATOM 696 O O . ARG A 1 86 ? -16.438 25.417 -13.256 1.00 57.00 86 ARG A O 1
ATOM 703 N N . GLU A 1 87 ? -18.282 24.597 -14.253 1.00 56.94 87 GLU A N 1
ATOM 704 C CA . GLU A 1 87 ? -18.873 25.900 -14.566 1.00 56.94 87 GLU A CA 1
ATOM 705 C C . GLU A 1 87 ? -19.464 26.438 -13.259 1.00 56.94 87 GLU A C 1
ATOM 707 O O . GLU A 1 87 ? -20.382 25.843 -12.696 1.00 56.94 87 GLU A O 1
ATOM 712 N N . GLU A 1 88 ? -18.848 27.482 -12.710 1.00 48.56 88 GLU A N 1
ATOM 713 C CA . GLU A 1 88 ? -19.495 28.337 -11.720 1.00 48.56 88 GLU A CA 1
ATOM 714 C C . GLU A 1 88 ? -20.354 29.316 -12.525 1.00 48.56 88 GLU A C 1
ATOM 716 O O . GLU A 1 88 ? -19.843 29.999 -13.412 1.00 48.56 88 GLU A O 1
ATOM 721 N N . GLU A 1 89 ? -21.667 29.283 -12.292 1.00 43.94 89 GLU A N 1
ATOM 722 C CA . GLU A 1 89 ? -22.639 30.190 -12.900 1.00 43.94 89 GLU A CA 1
ATOM 723 C C . GLU A 1 89 ? -22.219 31.642 -12.621 1.00 43.94 89 GLU A C 1
ATOM 725 O O . GLU A 1 89 ? -22.024 32.031 -11.469 1.00 43.94 89 GLU A O 1
ATOM 730 N N . GLU A 1 90 ? -22.038 32.426 -13.687 1.00 39.38 90 GLU A N 1
ATOM 731 C CA . GLU A 1 90 ? -21.777 33.863 -13.623 1.00 39.38 90 GLU A CA 1
ATOM 732 C C . GLU A 1 90 ? -23.009 34.563 -13.029 1.00 39.38 90 GLU A C 1
ATOM 734 O O . GLU A 1 90 ? -24.007 34.779 -13.717 1.00 39.38 90 GLU A O 1
ATOM 739 N N . GLU A 1 91 ? -22.960 34.906 -11.740 1.00 34.50 91 GLU A N 1
ATOM 740 C CA . GLU A 1 91 ? -23.934 35.820 -11.149 1.00 34.50 91 GLU A CA 1
ATOM 741 C C . GLU A 1 91 ? -23.551 37.253 -11.548 1.00 34.50 91 GLU A C 1
ATOM 743 O O . GLU A 1 91 ? -22.554 37.825 -11.103 1.00 34.50 91 GLU A O 1
ATOM 748 N N . SER A 1 92 ? -24.341 37.785 -12.476 1.00 39.88 92 SER A N 1
ATOM 749 C CA . SER A 1 92 ? -24.356 39.159 -12.960 1.00 39.88 92 SER A CA 1
ATOM 750 C C . SER A 1 92 ? -24.447 40.181 -11.824 1.00 39.88 92 SER A C 1
ATOM 752 O O . SER A 1 92 ? -25.388 40.131 -11.032 1.00 39.88 92 SER A O 1
ATOM 754 N N . VAL A 1 93 ? -23.562 41.179 -11.830 1.00 35.72 93 VAL A N 1
ATOM 755 C CA . VAL A 1 93 ? -23.843 42.490 -11.228 1.00 35.72 93 VAL A CA 1
ATOM 756 C C . VAL A 1 93 ? -23.467 43.559 -12.252 1.00 35.72 93 VAL A C 1
ATOM 758 O O . VAL A 1 93 ? -22.290 43.816 -12.499 1.00 35.72 93 VAL A O 1
ATOM 761 N N . GLU A 1 94 ? -24.499 44.107 -12.892 1.00 36.72 94 GLU A N 1
ATOM 762 C CA . GLU A 1 94 ? -24.469 45.362 -13.643 1.00 36.72 94 GLU A CA 1
ATOM 763 C C . GLU A 1 94 ? -24.542 46.566 -12.673 1.00 36.72 94 GLU A C 1
ATOM 765 O O . GLU A 1 94 ? -25.099 46.435 -11.583 1.00 36.72 94 GLU A O 1
ATOM 770 N N . GLU A 1 95 ? -24.035 47.716 -13.151 1.00 34.91 95 GLU A N 1
ATOM 771 C CA . GLU A 1 95 ? -24.232 49.111 -12.676 1.00 34.91 95 GLU A CA 1
ATOM 772 C C . GLU A 1 95 ? -23.416 49.549 -11.423 1.00 34.91 95 GLU A C 1
ATOM 774 O O . GLU A 1 95 ? -23.264 48.801 -10.466 1.00 34.91 95 GLU A O 1
ATOM 779 N N . GLU A 1 96 ? -22.764 50.722 -11.351 1.00 34.78 96 GLU A N 1
ATOM 780 C CA . GLU A 1 96 ? -23.078 52.053 -11.908 1.00 34.78 96 GLU A CA 1
ATOM 781 C C . GLU A 1 96 ? -21.825 52.872 -12.326 1.00 34.78 96 GLU A C 1
ATOM 783 O O . GLU A 1 96 ? -20.720 52.694 -11.806 1.00 34.78 96 GLU A O 1
ATOM 788 N N . GLU A 1 97 ? -22.048 53.785 -13.279 1.00 36.53 97 GLU A N 1
ATOM 789 C CA . GLU A 1 97 ? -21.149 54.807 -13.840 1.00 36.53 97 GLU A CA 1
ATOM 790 C C . GLU A 1 97 ? -20.955 56.020 -12.899 1.00 36.53 97 GLU A C 1
ATOM 792 O O . GLU A 1 97 ? -21.926 56.465 -12.297 1.00 36.53 97 GLU A O 1
ATOM 797 N N . GLU A 1 98 ? -19.759 56.630 -12.858 1.00 32.66 98 GLU A N 1
ATOM 798 C CA . GLU A 1 98 ? -19.574 58.088 -12.648 1.00 32.66 98 GLU A CA 1
ATOM 799 C C . GLU A 1 98 ? -18.111 58.508 -12.938 1.00 32.66 98 GLU A C 1
ATOM 801 O O . GLU A 1 98 ? -17.206 58.124 -12.194 1.00 32.66 98 GLU A O 1
ATOM 806 N N . ASP A 1 99 ? -17.871 59.208 -14.061 1.00 34.34 99 ASP A N 1
ATOM 807 C CA . ASP A 1 99 ? -17.299 60.582 -14.162 1.00 34.34 99 ASP A CA 1
ATOM 808 C C . ASP A 1 99 ? -17.232 61.032 -15.645 1.00 34.34 99 ASP A C 1
ATOM 810 O O . ASP A 1 99 ? -16.515 60.382 -16.450 1.00 34.34 99 ASP A O 1
#

Radius of gyration: 21.69 Å; chains: 1; bounding box: 36×75×45 Å

Sequence (99 aa):
MSLFWEPRWRRASFNVDGVIIETCLDTSTNLLLCPVCVRIDEVCPREGESLRQVVDKPLFFSLTDLLYHLRSHTMPSGVKRIIVRREEEEESVEEEEED